Protein AF-A0A7S1QCA9-F1 (afdb_monomer_lite)

Secondary structure (DSSP, 8-state):
-HHHHTTSS-SS-------HHHIIIIIHHHHHHHHHHHHHHTT--SS-HHHHHHHHHS---TTT-HHHHHHHHTS-HHHHHHHHHHHHIIIIIHHHHHTT--

Foldseek 3Di:
DVCVVVVVDDPDQPQLPPPVCCLLPPVLLVVLLVLLVVLVVVVQDQDDSVLLSVCLSDNDDCVRCVPSVVSLVPDDPVNNVSSVVSNCCSPPVVSVVSSRDD

Radius of gyration: 18.18 Å; chains: 1; bounding box: 53×28×39 Å

pLDDT: mean 87.88, std 13.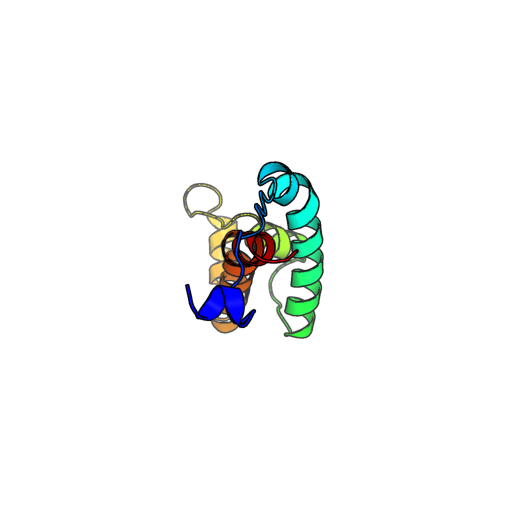14, range [51.53, 97.88]

Structure (mmCIF, N/CA/C/O backbone):
data_AF-A0A7S1QCA9-F1
#
_entry.id   AF-A0A7S1QCA9-F1
#
loop_
_atom_site.group_PDB
_atom_site.id
_atom_site.type_symbol
_atom_site.label_atom_id
_atom_site.label_alt_id
_atom_site.label_comp_id
_atom_site.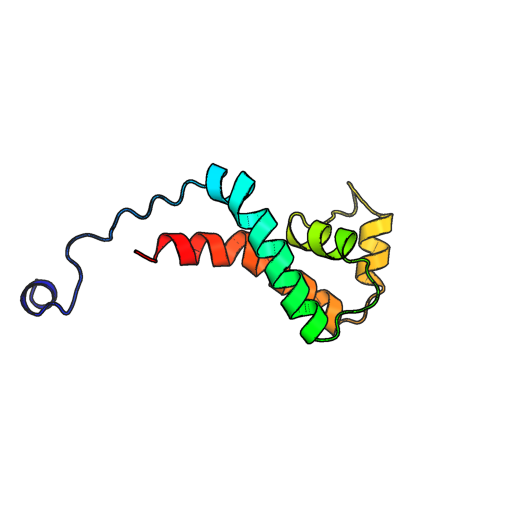label_asym_id
_atom_site.label_entity_id
_atom_site.label_seq_id
_atom_site.pdbx_PDB_ins_code
_atom_site.Cartn_x
_atom_site.Cartn_y
_atom_site.Cartn_z
_atom_site.occupancy
_atom_site.B_iso_or_equiv
_atom_site.auth_seq_id
_atom_site.auth_comp_id
_atom_site.auth_asym_id
_atom_site.auth_atom_id
_atom_site.pdbx_PDB_model_num
ATOM 1 N N . ALA A 1 1 ? -36.385 8.616 21.302 1.00 57.09 1 ALA A N 1
ATOM 2 C CA . ALA A 1 1 ? -35.885 8.003 20.057 1.00 57.09 1 ALA A CA 1
ATOM 3 C C . ALA A 1 1 ? -36.607 6.678 19.806 1.00 57.09 1 ALA A C 1
ATOM 5 O O . ALA A 1 1 ? -36.440 5.754 20.592 1.00 57.09 1 ALA A O 1
ATOM 6 N N . LEU A 1 2 ? -37.453 6.598 18.772 1.00 79.00 2 LEU A N 1
ATOM 7 C CA . LEU A 1 2 ? -38.185 5.374 18.402 1.00 79.00 2 LEU A CA 1
ATOM 8 C C . LEU A 1 2 ? -37.218 4.235 18.021 1.00 79.00 2 LEU A C 1
ATOM 10 O O . LEU A 1 2 ? -37.394 3.113 18.476 1.00 79.00 2 LEU A O 1
ATOM 14 N N . GLY A 1 3 ? -36.150 4.559 17.283 1.00 74.19 3 GLY A N 1
ATOM 15 C CA . GLY A 1 3 ? -35.162 3.582 16.816 1.00 74.19 3 GLY A CA 1
ATOM 16 C C . GLY A 1 3 ? -34.336 2.914 17.921 1.00 74.19 3 GLY A C 1
ATOM 17 O O . GLY A 1 3 ? -34.082 1.723 17.819 1.00 74.19 3 GLY A O 1
ATOM 18 N N . LEU A 1 4 ? -34.001 3.618 19.014 1.00 75.31 4 LEU A N 1
ATOM 19 C CA . LEU A 1 4 ? -33.328 3.004 20.175 1.00 75.31 4 LEU A CA 1
ATOM 20 C C . LEU A 1 4 ? -34.241 1.988 20.878 1.00 75.31 4 LEU A C 1
ATOM 22 O O . LEU A 1 4 ? -33.828 0.880 21.186 1.00 75.31 4 LEU A O 1
ATOM 26 N N . LYS A 1 5 ? -35.524 2.331 21.060 1.00 78.62 5 LYS A N 1
ATOM 27 C CA . LYS A 1 5 ? -36.519 1.439 21.687 1.00 78.62 5 LYS A CA 1
ATOM 28 C C . LYS A 1 5 ? -36.856 0.211 20.837 1.00 78.62 5 LYS A C 1
ATOM 30 O O . LYS A 1 5 ? -37.381 -0.763 21.363 1.00 78.62 5 LYS A O 1
ATOM 35 N N . GLN A 1 6 ? -36.600 0.284 19.535 1.00 83.50 6 GLN A N 1
ATOM 36 C CA . GLN A 1 6 ? -36.819 -0.799 18.577 1.00 83.50 6 GLN A CA 1
ATOM 37 C C . GLN A 1 6 ? -35.536 -1.586 18.268 1.00 83.50 6 GLN A C 1
ATOM 39 O O . GLN A 1 6 ? -35.574 -2.453 17.403 1.00 83.50 6 GLN A O 1
ATOM 44 N N . ASN A 1 7 ? -34.408 -1.281 18.929 1.00 56.75 7 ASN A N 1
ATOM 45 C CA . ASN A 1 7 ? -33.074 -1.809 18.599 1.00 56.75 7 ASN A CA 1
ATOM 46 C C . ASN A 1 7 ? -32.675 -1.610 17.122 1.00 56.75 7 ASN A C 1
ATOM 48 O O . ASN A 1 7 ? -31.824 -2.318 16.595 1.00 56.75 7 ASN A O 1
ATOM 52 N N . ALA A 1 8 ? -33.290 -0.639 16.445 1.00 66.25 8 ALA A N 1
ATOM 53 C CA . ALA A 1 8 ? -32.975 -0.273 15.069 1.00 66.25 8 ALA A CA 1
ATOM 54 C C . ALA A 1 8 ? -31.781 0.699 14.986 1.00 66.25 8 ALA A C 1
ATOM 56 O O . ALA A 1 8 ? -31.304 0.996 13.896 1.00 66.25 8 ALA A O 1
ATOM 57 N N . LEU A 1 9 ? -31.323 1.227 16.128 1.00 54.34 9 LEU A N 1
ATOM 58 C CA . LEU A 1 9 ? -30.181 2.131 16.263 1.00 54.34 9 LEU A CA 1
ATOM 59 C C . LEU A 1 9 ? -29.376 1.741 17.510 1.00 54.34 9 LEU A C 1
ATOM 61 O O . LEU A 1 9 ? -29.969 1.448 18.548 1.00 54.34 9 LEU A O 1
ATOM 65 N N . GLN A 1 10 ? -28.046 1.767 17.418 1.00 57.28 10 GLN A N 1
ATOM 66 C CA . GLN A 1 10 ? -27.162 1.606 18.577 1.00 57.28 10 GLN A CA 1
ATOM 67 C C . GLN A 1 10 ? -27.135 2.890 19.425 1.00 57.28 10 GLN A C 1
ATOM 69 O O . GLN A 1 10 ? -27.156 3.998 18.888 1.00 57.28 10 GLN A O 1
ATOM 74 N N . GLU A 1 11 ? -27.099 2.737 20.753 1.00 67.06 11 GLU A N 1
ATOM 75 C CA . GLU A 1 11 ? -27.182 3.843 21.724 1.00 67.06 11 GLU A CA 1
ATOM 76 C C . GLU A 1 11 ? -25.832 4.522 22.003 1.00 67.06 11 GLU A C 1
ATOM 78 O O . GLU A 1 11 ? -25.777 5.740 22.158 1.00 67.06 11 GLU A O 1
ATOM 83 N N . MET A 1 12 ? -24.734 3.764 21.992 1.00 59.12 12 MET A N 1
ATOM 84 C CA . MET A 1 12 ? -23.375 4.302 21.990 1.00 59.12 12 MET A CA 1
ATOM 85 C C . MET A 1 12 ? -22.609 3.689 20.820 1.00 59.12 12 MET A C 1
ATOM 87 O O . MET A 1 12 ? -22.542 2.462 20.746 1.00 59.12 12 MET A O 1
ATOM 91 N N . PRO A 1 13 ? -22.007 4.492 19.922 1.00 60.72 13 PRO A N 1
ATOM 92 C CA . PRO A 1 13 ? -20.993 3.961 19.031 1.00 60.72 13 PRO A CA 1
ATOM 93 C C . PRO A 1 13 ? -19.859 3.475 19.929 1.00 60.72 13 PRO A C 1
ATOM 95 O O . PRO A 1 13 ? -19.319 4.255 20.720 1.00 60.72 13 PRO A O 1
ATOM 98 N N . HIS A 1 14 ? -19.554 2.184 19.874 1.00 58.50 14 HIS A N 1
ATOM 99 C CA . HIS A 1 14 ? -18.413 1.633 20.584 1.00 58.50 14 HIS A CA 1
ATOM 100 C C . HIS A 1 14 ? -17.193 2.491 20.239 1.00 58.50 14 HIS A C 1
ATOM 102 O O . HIS A 1 14 ? -16.964 2.839 19.078 1.00 58.50 14 HIS A O 1
ATOM 108 N N . LEU A 1 15 ? -16.476 2.953 21.264 1.00 51.53 15 LEU A N 1
ATOM 109 C CA . LEU A 1 15 ? -15.292 3.780 21.081 1.00 51.53 15 LEU A CA 1
ATOM 110 C C . LEU A 1 15 ? -14.164 2.869 20.588 1.00 51.53 15 LEU A C 1
ATOM 112 O O . LEU A 1 15 ? -13.289 2.469 21.349 1.00 51.53 15 LEU A O 1
ATOM 116 N N . THR A 1 16 ? -14.196 2.516 19.313 1.00 57.06 16 THR A N 1
ATOM 117 C CA . THR A 1 16 ? -13.143 1.802 18.592 1.00 57.06 16 THR A CA 1
ATOM 118 C C . THR A 1 16 ? -11.987 2.767 18.357 1.00 57.06 16 THR A C 1
ATOM 120 O O . THR A 1 16 ? -11.721 3.256 17.258 1.00 57.06 16 THR A O 1
ATOM 123 N N . LEU A 1 17 ? -11.294 3.086 19.447 1.00 54.75 17 LEU A N 1
ATOM 124 C CA . LEU A 1 17 ? -10.022 3.787 19.427 1.00 54.75 17 LEU A CA 1
ATOM 125 C C . LEU A 1 17 ? -8.978 2.784 18.923 1.00 54.75 17 LEU A C 1
ATOM 127 O O . LEU A 1 17 ? -8.249 2.169 19.698 1.00 54.75 17 LEU A O 1
ATOM 131 N N . LEU A 1 18 ? -8.955 2.563 17.603 1.00 65.38 18 LEU A N 1
ATOM 132 C CA . LEU A 1 18 ? -7.868 1.840 16.956 1.00 65.38 18 LEU A CA 1
ATOM 133 C C . LEU A 1 18 ? -6.589 2.601 17.300 1.00 65.38 18 LEU A C 1
ATOM 135 O O . LEU A 1 18 ? -6.406 3.741 16.870 1.00 65.38 18 LEU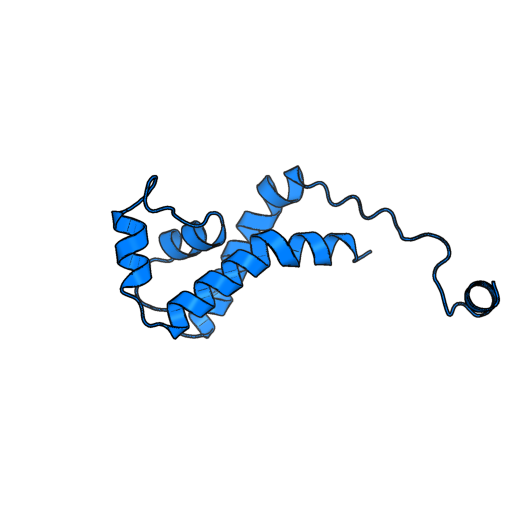 A O 1
ATOM 139 N N . ASN A 1 19 ? -5.731 1.993 18.114 1.00 82.06 19 ASN A N 1
ATOM 140 C CA . ASN A 1 19 ? -4.428 2.559 18.410 1.00 82.06 19 ASN A CA 1
ATOM 141 C C . ASN A 1 19 ? -3.650 2.646 17.088 1.00 82.06 19 ASN A C 1
ATOM 143 O O . ASN A 1 19 ? -3.218 1.629 16.541 1.00 82.06 19 ASN A O 1
ATOM 147 N N . HIS A 1 20 ? -3.527 3.866 16.564 1.00 83.12 20 HIS A N 1
ATOM 148 C CA . HIS A 1 20 ? -2.907 4.127 15.272 1.00 83.12 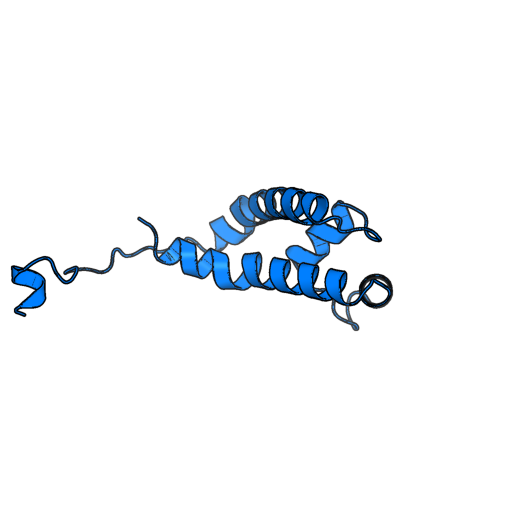20 HIS A CA 1
ATOM 149 C C . HIS A 1 20 ? -1.448 3.658 15.247 1.00 83.12 20 HIS A C 1
ATOM 151 O O . HIS A 1 20 ? -1.012 3.058 14.268 1.00 83.12 20 HIS A O 1
ATOM 157 N N . ASP A 1 21 ? -0.717 3.841 16.348 1.00 87.19 21 ASP A N 1
ATOM 158 C CA . ASP A 1 21 ? 0.670 3.387 16.456 1.00 87.19 21 ASP A CA 1
ATOM 159 C C . ASP A 1 21 ? 0.756 1.863 16.405 1.00 87.19 21 ASP A C 1
ATOM 161 O O . ASP A 1 21 ? 1.615 1.313 15.718 1.00 87.19 21 ASP A O 1
ATOM 165 N N . PHE A 1 22 ? -0.174 1.162 17.061 1.00 87.69 22 PHE A N 1
ATOM 166 C CA . PHE A 1 22 ? -0.240 -0.295 16.978 1.00 87.69 22 PHE A CA 1
ATOM 167 C C . PHE A 1 22 ? -0.549 -0.771 15.551 1.00 87.69 22 PHE A C 1
ATOM 169 O O . PHE A 1 22 ? 0.067 -1.730 15.074 1.00 87.69 22 PHE A O 1
ATOM 176 N N . TYR A 1 23 ? -1.469 -0.095 14.851 1.00 90.38 23 TYR A N 1
ATOM 177 C CA . TYR A 1 23 ? -1.764 -0.399 13.452 1.00 90.38 23 TYR A CA 1
ATOM 178 C C . TYR A 1 23 ? -0.511 -0.252 12.586 1.00 90.38 23 TYR A C 1
ATOM 180 O O . TYR A 1 23 ? -0.124 -1.201 11.907 1.00 90.38 23 TYR A O 1
ATOM 188 N N . GLU A 1 24 ? 0.153 0.901 12.650 1.00 92.06 24 GLU A N 1
ATOM 189 C CA . GLU A 1 24 ? 1.326 1.202 11.829 1.00 92.06 24 GLU A CA 1
ATOM 190 C C . GLU A 1 24 ? 2.518 0.284 12.141 1.00 92.06 24 GLU A C 1
ATOM 192 O O . GLU A 1 24 ? 3.166 -0.216 11.221 1.00 92.06 24 GLU A O 1
ATOM 197 N N . GLN A 1 25 ? 2.800 0.019 13.421 1.00 92.81 25 GLN A N 1
ATOM 198 C CA . GLN A 1 25 ? 4.008 -0.703 13.838 1.00 92.81 25 GLN A CA 1
ATOM 199 C C . GLN A 1 25 ? 3.867 -2.227 13.784 1.00 92.81 25 GLN A C 1
ATOM 201 O O . GLN A 1 25 ? 4.849 -2.923 13.519 1.00 92.81 25 GLN A O 1
ATOM 206 N N . HIS A 1 26 ? 2.668 -2.765 14.027 1.00 90.44 26 HIS A N 1
ATOM 207 C CA . HIS A 1 26 ? 2.474 -4.210 14.175 1.00 90.44 26 HIS A CA 1
ATOM 208 C C . HIS A 1 26 ? 1.545 -4.803 13.123 1.00 90.44 26 HIS A C 1
ATOM 210 O O . HIS A 1 26 ? 1.864 -5.844 12.545 1.00 90.44 26 HIS A O 1
ATOM 216 N N . LEU A 1 27 ? 0.407 -4.161 12.852 1.00 92.44 27 LEU A N 1
ATOM 217 C CA . LEU A 1 27 ? -0.623 -4.773 12.019 1.00 92.44 27 LEU A CA 1
ATOM 218 C C . LEU A 1 27 ? -0.379 -4.561 10.522 1.00 92.44 27 LEU A C 1
ATOM 220 O O . LEU A 1 27 ? -0.416 -5.516 9.746 1.00 92.44 27 LEU A O 1
ATOM 224 N N . LYS A 1 28 ? -0.072 -3.331 10.112 1.00 94.94 28 LYS A N 1
ATOM 225 C CA . LYS A 1 28 ? 0.157 -2.944 8.717 1.00 94.94 28 LYS A CA 1
ATOM 226 C C . LYS A 1 28 ? 1.244 -3.780 8.033 1.00 94.94 28 LYS A C 1
ATOM 228 O O . LYS A 1 28 ? 0.987 -4.238 6.921 1.00 94.94 28 LYS A O 1
ATOM 233 N N . PRO A 1 29 ? 2.397 -4.103 8.663 1.00 96.12 29 PRO A N 1
ATOM 234 C CA . PRO A 1 29 ? 3.388 -4.986 8.047 1.00 96.12 29 PRO A CA 1
ATOM 235 C C . PRO A 1 29 ? 2.878 -6.418 7.832 1.00 96.12 29 PRO A C 1
ATOM 237 O O . PRO A 1 29 ? 3.252 -7.066 6.855 1.00 96.12 29 PRO A O 1
ATOM 240 N N . VAL A 1 30 ? 2.033 -6.934 8.733 1.00 96.06 30 VAL A N 1
ATOM 241 C CA . VAL A 1 30 ? 1.417 -8.265 8.591 1.00 96.06 30 VAL A CA 1
ATOM 242 C C . VAL A 1 30 ? 0.405 -8.248 7.451 1.00 96.06 30 VAL A C 1
ATOM 244 O O . VAL A 1 30 ? 0.458 -9.108 6.573 1.00 96.06 30 VAL A O 1
ATOM 247 N N . LEU A 1 31 ? -0.474 -7.245 7.430 1.00 96.19 31 LEU A N 1
ATOM 248 C CA . LEU A 1 31 ? -1.473 -7.068 6.382 1.00 96.19 31 LEU A CA 1
ATOM 249 C C . LEU A 1 31 ? -0.825 -6.864 5.012 1.00 96.19 31 LEU A C 1
ATOM 251 O O . LEU A 1 31 ? -1.279 -7.463 4.049 1.00 96.19 31 LEU A O 1
ATOM 255 N N . ALA A 1 32 ? 0.279 -6.119 4.918 1.00 97.75 32 ALA A N 1
ATOM 256 C CA . ALA A 1 32 ? 1.013 -5.942 3.668 1.00 97.75 32 ALA A CA 1
ATOM 257 C C . ALA A 1 32 ? 1.508 -7.273 3.082 1.00 97.75 32 ALA A C 1
ATOM 259 O O . ALA A 1 32 ? 1.415 -7.481 1.874 1.00 97.75 32 ALA A O 1
ATOM 260 N N . ARG A 1 33 ? 1.970 -8.211 3.921 1.00 97.25 33 ARG A N 1
ATOM 261 C CA . ARG A 1 33 ? 2.358 -9.556 3.461 1.00 97.25 33 ARG A CA 1
ATOM 262 C C . ARG A 1 33 ? 1.159 -10.378 2.985 1.00 97.25 33 ARG A C 1
ATOM 264 O O . ARG A 1 33 ? 1.281 -11.108 2.010 1.00 97.25 33 ARG A O 1
ATOM 271 N N . TRP A 1 34 ? -0.002 -10.243 3.625 1.00 97.88 34 TRP A N 1
ATOM 272 C CA . TRP A 1 34 ? -1.232 -10.889 3.152 1.00 97.88 34 TRP A CA 1
ATOM 273 C C . TRP A 1 34 ? -1.735 -10.285 1.840 1.00 97.88 34 TRP A C 1
ATOM 275 O O . TRP A 1 34 ? -2.088 -11.021 0.921 1.00 97.88 34 TRP A O 1
ATOM 285 N N . THR A 1 35 ? -1.701 -8.959 1.715 1.00 97.62 35 THR A N 1
ATOM 286 C CA . THR A 1 35 ? -2.041 -8.267 0.471 1.00 97.62 35 THR A CA 1
ATOM 287 C C . THR A 1 35 ? -1.096 -8.680 -0.653 1.00 97.62 35 THR A C 1
ATOM 289 O O . THR A 1 35 ? -1.567 -8.946 -1.751 1.00 97.62 35 THR A O 1
ATOM 292 N N . LEU A 1 36 ? 0.207 -8.843 -0.389 1.00 97.81 36 LEU A N 1
ATOM 293 C CA . LEU A 1 36 ? 1.162 -9.370 -1.371 1.00 97.81 36 LEU A CA 1
ATOM 294 C C . LEU A 1 36 ? 0.711 -10.727 -1.935 1.00 97.81 36 LEU A C 1
ATOM 296 O O . LEU A 1 36 ? 0.721 -10.903 -3.151 1.00 97.81 36 LEU A O 1
ATOM 300 N N . LEU A 1 37 ? 0.278 -11.664 -1.083 1.00 97.19 37 LEU A N 1
ATOM 301 C CA . LEU A 1 37 ? -0.226 -12.966 -1.539 1.00 97.19 37 LEU A CA 1
ATOM 302 C C . LEU A 1 37 ? -1.424 -12.807 -2.483 1.00 97.19 37 LEU A C 1
ATOM 304 O O . LEU A 1 37 ? -1.490 -13.477 -3.514 1.00 97.19 37 LEU A O 1
ATOM 308 N N . PHE A 1 38 ? -2.340 -11.889 -2.165 1.00 96.81 38 PHE A N 1
ATOM 309 C CA . PHE A 1 38 ? -3.470 -11.571 -3.034 1.00 96.81 38 PHE A CA 1
ATOM 310 C C . PHE A 1 38 ? -3.015 -10.974 -4.375 1.00 96.81 38 PHE A C 1
ATOM 312 O O . PHE A 1 38 ? -3.447 -11.453 -5.420 1.00 96.81 38 PHE A O 1
ATOM 319 N N . LEU A 1 39 ? -2.101 -9.997 -4.373 1.00 96.88 39 LEU A N 1
ATOM 320 C CA . LEU A 1 39 ? -1.578 -9.388 -5.604 1.00 96.88 39 LEU A CA 1
ATOM 321 C C . LEU A 1 39 ? -0.873 -10.416 -6.501 1.00 96.88 39 LEU A C 1
ATOM 323 O O . LEU A 1 39 ? -1.057 -10.409 -7.717 1.00 96.88 39 LEU A O 1
ATOM 327 N N . LYS A 1 40 ? -0.120 -11.353 -5.914 1.00 96.56 40 LYS A N 1
ATOM 328 C CA . LYS A 1 40 ? 0.499 -12.466 -6.652 1.00 96.56 40 LYS A CA 1
ATOM 329 C C . LYS A 1 40 ? -0.538 -13.415 -7.243 1.00 96.56 40 LYS A C 1
ATOM 331 O O . LYS A 1 40 ? -0.375 -13.852 -8.379 1.00 96.56 40 LYS A O 1
ATOM 336 N N . ALA A 1 41 ? -1.615 -13.699 -6.511 1.00 96.50 41 ALA A N 1
ATOM 337 C CA . ALA A 1 41 ? -2.738 -14.475 -7.034 1.00 96.50 41 ALA A CA 1
ATOM 338 C C . ALA A 1 41 ? -3.465 -13.755 -8.186 1.00 96.50 41 ALA A C 1
ATOM 340 O O . ALA A 1 41 ? -4.038 -14.419 -9.041 1.00 96.50 41 ALA A O 1
ATOM 341 N N . GLN A 1 42 ? -3.399 -12.419 -8.241 1.00 95.38 42 GLN A N 1
ATOM 342 C CA . GLN A 1 42 ? -3.856 -11.602 -9.373 1.00 95.38 42 GLN A CA 1
ATOM 343 C C . GLN A 1 42 ? -2.775 -11.397 -10.452 1.00 95.38 42 GLN A C 1
ATOM 345 O O . GLN A 1 42 ? -2.905 -10.515 -11.296 1.00 95.38 42 GLN A O 1
ATOM 350 N N . HIS A 1 43 ? -1.715 -12.212 -10.441 1.00 95.12 43 HIS A N 1
ATOM 351 C CA . HIS A 1 43 ? -0.633 -12.208 -11.427 1.00 95.12 43 HIS A CA 1
ATOM 352 C C . HIS A 1 43 ? 0.190 -10.912 -11.502 1.00 95.12 43 HIS A C 1
ATOM 354 O O . HIS A 1 43 ? 0.759 -10.615 -12.548 1.00 95.12 43 HIS A O 1
ATOM 360 N N . LEU A 1 44 ? 0.328 -10.169 -10.396 1.00 94.31 44 LEU A N 1
ATOM 361 C CA . LEU A 1 44 ? 1.257 -9.038 -10.342 1.00 94.31 44 LEU A CA 1
ATOM 362 C C . LEU A 1 44 ? 2.706 -9.506 -10.592 1.00 94.31 44 LEU A C 1
ATOM 364 O O . LEU A 1 44 ? 3.277 -10.261 -9.796 1.00 94.31 44 LEU A O 1
ATOM 368 N N . VAL A 1 45 ? 3.318 -9.000 -11.664 1.00 93.81 45 VAL A N 1
ATOM 369 C CA . VAL A 1 45 ? 4.723 -9.247 -12.035 1.00 93.81 45 VAL A CA 1
ATOM 370 C C . VAL A 1 45 ? 5.518 -7.941 -12.190 1.00 93.81 45 VAL A C 1
ATOM 372 O O . VAL A 1 45 ? 4.968 -6.847 -12.120 1.00 93.81 45 VAL A O 1
ATOM 375 N N . GLY A 1 46 ? 6.841 -8.041 -12.371 1.00 93.00 46 GLY A N 1
ATOM 376 C CA . GLY A 1 46 ? 7.717 -6.894 -12.669 1.00 93.00 46 GLY A CA 1
ATOM 377 C C . GLY A 1 46 ? 8.342 -6.186 -11.458 1.00 93.00 46 GLY A C 1
ATOM 378 O O . GLY A 1 46 ? 9.248 -5.377 -11.641 1.00 93.00 46 GLY A O 1
ATOM 379 N N . LEU A 1 47 ? 7.940 -6.532 -10.231 1.00 94.62 47 LEU A N 1
ATOM 380 C CA . LEU A 1 47 ? 8.593 -6.103 -8.986 1.00 94.62 47 LEU A CA 1
ATOM 381 C C . LEU A 1 47 ? 8.939 -7.301 -8.099 1.00 94.62 47 LEU A C 1
ATOM 383 O O . LEU A 1 47 ? 8.265 -8.335 -8.143 1.00 94.62 47 LEU A O 1
ATOM 387 N N . SER A 1 48 ? 9.974 -7.140 -7.267 1.00 96.12 48 SER A N 1
ATOM 388 C CA . SER A 1 48 ? 10.248 -8.091 -6.189 1.00 96.12 48 SER A CA 1
ATOM 389 C C . SER A 1 48 ? 9.184 -7.986 -5.095 1.00 96.12 48 SER A C 1
ATOM 391 O O . SER A 1 48 ? 8.431 -7.008 -5.012 1.00 96.12 48 SER A O 1
ATOM 393 N N . ASP A 1 49 ? 9.114 -9.003 -4.248 1.00 96.69 49 ASP A N 1
ATOM 394 C CA . ASP A 1 49 ? 8.160 -9.059 -3.142 1.00 96.69 49 ASP A CA 1
ATOM 395 C C . ASP A 1 49 ? 8.446 -7.950 -2.121 1.00 96.69 49 ASP A C 1
ATOM 397 O O . ASP A 1 49 ? 7.524 -7.293 -1.635 1.00 96.69 49 ASP A O 1
ATOM 401 N N . GLU A 1 50 ? 9.726 -7.671 -1.868 1.00 95.94 50 GLU A N 1
ATOM 402 C CA . GLU A 1 50 ? 10.181 -6.587 -0.998 1.00 95.94 50 GLU A CA 1
ATOM 403 C C . GLU A 1 50 ? 9.795 -5.218 -1.556 1.00 95.94 50 GLU A C 1
ATOM 405 O O . GLU A 1 50 ? 9.237 -4.400 -0.826 1.00 95.94 50 GLU A O 1
ATOM 410 N N . ASP A 1 51 ? 10.041 -4.974 -2.848 1.00 95.94 51 ASP A N 1
ATOM 411 C CA . ASP A 1 51 ? 9.684 -3.716 -3.510 1.00 95.94 51 ASP A CA 1
ATOM 412 C C . ASP A 1 51 ? 8.154 -3.528 -3.552 1.00 95.94 51 ASP A C 1
ATOM 414 O O . ASP A 1 51 ? 7.650 -2.426 -3.330 1.00 95.94 51 ASP A O 1
ATOM 418 N N . THR A 1 52 ? 7.393 -4.610 -3.746 1.00 96.94 52 THR A N 1
ATOM 419 C CA . THR A 1 52 ? 5.922 -4.586 -3.709 1.00 96.94 52 THR A CA 1
ATOM 420 C C . THR A 1 52 ? 5.410 -4.201 -2.319 1.00 96.94 52 THR A C 1
ATOM 422 O O . THR A 1 52 ? 4.592 -3.290 -2.182 1.00 96.94 52 THR A O 1
ATOM 425 N N . VAL A 1 53 ? 5.916 -4.849 -1.264 1.00 97.25 53 VAL A N 1
ATOM 426 C CA . VAL A 1 53 ? 5.556 -4.526 0.127 1.00 97.25 53 VAL A CA 1
ATOM 427 C C . VAL A 1 53 ? 5.976 -3.106 0.490 1.00 97.25 53 VAL A C 1
ATOM 429 O O . VAL A 1 53 ? 5.191 -2.376 1.098 1.00 97.25 53 VAL A O 1
ATOM 432 N N . ARG A 1 54 ? 7.174 -2.686 0.074 1.00 95.88 54 ARG A N 1
ATOM 433 C CA . ARG A 1 54 ? 7.670 -1.322 0.267 1.00 95.88 54 ARG A CA 1
ATOM 434 C C . ARG A 1 54 ? 6.701 -0.302 -0.322 1.00 95.88 54 ARG A C 1
ATOM 436 O O . ARG A 1 54 ? 6.310 0.616 0.395 1.00 95.88 54 ARG A O 1
ATOM 443 N N . TYR A 1 55 ? 6.272 -0.498 -1.571 1.00 96.56 55 TYR A N 1
ATOM 444 C CA . TYR A 1 55 ? 5.314 0.385 -2.237 1.00 96.56 55 TYR A CA 1
ATOM 445 C C . TYR A 1 55 ? 3.991 0.489 -1.468 1.00 96.56 55 TYR A C 1
ATOM 447 O O . TYR A 1 55 ? 3.482 1.587 -1.250 1.00 96.56 55 TYR A O 1
ATOM 455 N N . MET A 1 56 ? 3.442 -0.651 -1.032 1.00 96.31 56 MET A N 1
ATOM 456 C CA . MET A 1 56 ? 2.168 -0.706 -0.307 1.00 96.31 56 MET A CA 1
ATOM 457 C C . MET A 1 56 ? 2.226 -0.023 1.067 1.00 96.31 56 MET A C 1
ATOM 459 O O . MET A 1 56 ? 1.234 0.558 1.503 1.00 96.31 56 MET A O 1
ATOM 463 N N . ILE A 1 57 ? 3.366 -0.087 1.760 1.00 95.25 57 ILE A N 1
ATOM 464 C CA . ILE A 1 57 ? 3.545 0.559 3.069 1.00 95.25 57 ILE A CA 1
ATOM 465 C C . ILE A 1 57 ? 3.769 2.063 2.908 1.00 95.25 57 ILE A C 1
ATOM 467 O O . ILE A 1 57 ? 3.182 2.849 3.647 1.00 95.25 57 ILE A O 1
ATOM 471 N N . LYS A 1 58 ? 4.616 2.470 1.957 1.00 92.38 58 LYS A N 1
ATOM 472 C CA . LYS A 1 58 ? 4.952 3.873 1.718 1.00 92.38 58 LYS A CA 1
ATOM 473 C C . LYS A 1 58 ? 5.144 4.118 0.225 1.00 92.38 58 LYS A C 1
ATOM 475 O O . LYS A 1 58 ? 6.088 3.615 -0.382 1.00 92.38 58 LYS A O 1
ATOM 480 N N . ARG A 1 59 ? 4.282 4.960 -0.347 1.00 89.75 59 ARG A N 1
ATOM 481 C CA . ARG A 1 59 ? 4.370 5.339 -1.758 1.00 89.75 59 ARG A CA 1
ATOM 482 C C . ARG A 1 59 ? 5.682 6.106 -2.021 1.00 89.75 59 ARG A C 1
ATOM 484 O O . ARG A 1 59 ? 5.971 7.059 -1.289 1.00 89.75 59 ARG A O 1
ATOM 491 N N . PRO A 1 60 ? 6.465 5.728 -3.048 1.00 91.81 60 PRO A N 1
ATOM 492 C CA . PRO A 1 60 ? 7.661 6.465 -3.430 1.00 91.81 60 PRO A CA 1
ATOM 493 C C . PRO A 1 60 ? 7.299 7.826 -4.022 1.00 91.81 60 PRO A C 1
ATOM 495 O O . PRO A 1 60 ? 6.293 7.970 -4.719 1.00 91.81 60 PRO A O 1
ATOM 498 N N . THR A 1 61 ? 8.147 8.818 -3.768 1.00 91.88 61 THR A N 1
ATOM 499 C CA . THR A 1 61 ? 8.060 10.141 -4.391 1.00 91.88 61 THR A CA 1
ATOM 500 C C . THR A 1 61 ? 9.230 10.329 -5.351 1.00 91.88 61 THR A C 1
ATOM 502 O O . THR A 1 61 ? 10.289 9.728 -5.173 1.00 91.88 61 THR A O 1
ATOM 505 N N . GLU A 1 62 ? 9.064 11.189 -6.356 1.00 92.06 62 GLU A N 1
ATOM 506 C CA . GLU A 1 62 ? 10.139 11.514 -7.305 1.00 92.06 62 GLU A CA 1
ATOM 507 C C . GLU A 1 62 ? 11.367 12.121 -6.606 1.00 92.06 62 GLU A C 1
ATOM 509 O O . GLU A 1 62 ? 12.498 11.916 -7.035 1.00 92.06 62 GLU A O 1
ATOM 514 N N . LYS A 1 63 ? 11.150 12.823 -5.487 1.00 92.81 63 LYS A N 1
ATOM 515 C CA . LYS A 1 63 ? 12.216 13.433 -4.690 1.00 92.81 63 LYS A CA 1
ATOM 516 C C . LYS A 1 63 ? 13.013 12.403 -3.888 1.00 92.81 63 LYS A C 1
ATOM 518 O O . LYS A 1 63 ? 14.231 12.524 -3.801 1.00 92.81 63 LYS A O 1
ATOM 523 N N . ASP A 1 64 ? 12.329 11.439 -3.275 1.00 92.44 64 ASP A N 1
ATOM 524 C CA . ASP A 1 64 ? 12.960 10.504 -2.342 1.00 92.44 64 ASP A CA 1
ATOM 525 C C . ASP A 1 64 ? 13.538 9.281 -3.067 1.00 92.44 64 ASP A C 1
ATOM 527 O O . ASP A 1 64 ? 14.601 8.786 -2.696 1.00 92.44 64 ASP A O 1
ATOM 531 N N . GLU A 1 65 ? 12.841 8.779 -4.094 1.00 94.38 65 GLU A N 1
ATOM 532 C CA . GLU A 1 65 ? 13.162 7.505 -4.746 1.00 94.38 65 GLU 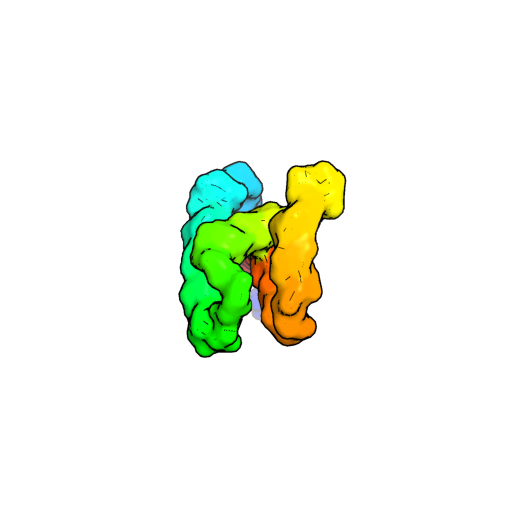A CA 1
ATOM 533 C C . GLU A 1 65 ? 12.880 7.507 -6.267 1.00 94.38 65 GLU A C 1
ATOM 535 O O . GLU A 1 65 ? 12.060 6.716 -6.751 1.00 94.38 65 GLU A O 1
ATOM 540 N N . PRO A 1 66 ? 13.567 8.354 -7.060 1.00 94.62 66 PRO A N 1
ATOM 541 C CA . PRO A 1 66 ? 13.270 8.533 -8.486 1.00 94.62 66 PRO A CA 1
ATOM 542 C C . PRO A 1 66 ? 13.414 7.243 -9.307 1.00 94.62 66 PRO A C 1
ATOM 544 O O . PRO A 1 66 ? 12.546 6.919 -10.117 1.00 94.62 66 PRO A O 1
ATOM 547 N N . GLU A 1 67 ? 14.466 6.455 -9.071 1.00 94.94 67 GLU A N 1
ATOM 548 C CA . GLU A 1 67 ? 14.700 5.205 -9.810 1.00 94.94 67 GLU A CA 1
ATOM 549 C C . GLU A 1 67 ? 13.682 4.115 -9.461 1.00 94.94 67 GLU A C 1
ATOM 551 O O . GLU A 1 67 ? 13.275 3.330 -10.319 1.00 94.94 67 GLU A O 1
ATOM 556 N N . PHE A 1 68 ? 13.229 4.058 -8.206 1.00 94.62 68 PHE A N 1
ATOM 557 C CA . PHE A 1 68 ? 12.182 3.115 -7.830 1.00 94.62 68 PHE A CA 1
ATOM 558 C C . PHE A 1 68 ? 10.846 3.512 -8.451 1.00 94.62 68 PHE A C 1
ATOM 560 O O . PHE A 1 6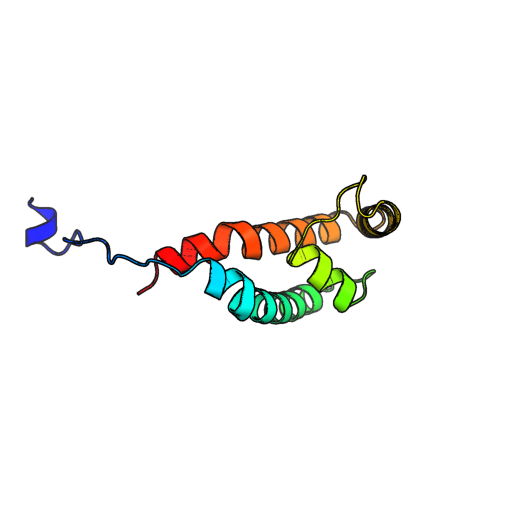8 ? 10.187 2.668 -9.055 1.00 94.62 68 PHE A O 1
ATOM 567 N N . LEU A 1 69 ? 10.493 4.799 -8.392 1.00 95.12 69 LEU A N 1
ATOM 568 C CA . LEU A 1 69 ? 9.288 5.310 -9.033 1.00 95.12 69 LEU A CA 1
ATOM 569 C C . LEU A 1 69 ? 9.298 5.026 -10.541 1.00 95.12 69 LEU A C 1
ATOM 571 O O . LEU A 1 69 ? 8.303 4.547 -11.074 1.00 95.12 69 LEU A O 1
ATOM 575 N N . LYS A 1 70 ? 10.434 5.222 -11.217 1.00 94.81 70 LYS A N 1
ATOM 576 C CA . LYS A 1 70 ? 10.590 4.902 -12.641 1.00 94.81 70 LYS A CA 1
ATOM 577 C C . LYS A 1 70 ? 10.349 3.420 -12.945 1.00 94.81 70 LYS A C 1
ATOM 579 O O . LYS A 1 70 ? 9.690 3.116 -13.933 1.00 94.81 70 LYS A O 1
ATOM 584 N N . ARG A 1 71 ? 10.838 2.501 -12.100 1.00 94.75 71 ARG A N 1
ATOM 585 C CA . ARG A 1 71 ? 10.570 1.055 -12.242 1.00 94.75 71 ARG A CA 1
ATOM 586 C C . ARG A 1 71 ? 9.086 0.733 -12.076 1.00 94.75 71 ARG A C 1
ATOM 588 O O . ARG A 1 71 ? 8.553 -0.035 -12.866 1.00 94.75 71 ARG A O 1
ATOM 595 N N . VAL A 1 72 ? 8.417 1.342 -11.096 1.00 94.81 72 VAL A N 1
ATOM 596 C CA . VAL A 1 72 ? 6.971 1.158 -10.888 1.00 94.81 72 VAL A CA 1
ATOM 597 C C . VAL A 1 72 ? 6.173 1.695 -12.076 1.00 94.81 72 VAL A C 1
ATOM 599 O O . VAL A 1 72 ? 5.264 1.027 -12.552 1.00 94.81 72 VAL A O 1
ATOM 602 N N . LEU A 1 73 ? 6.523 2.877 -12.585 1.00 93.25 73 LEU A N 1
ATOM 603 C CA . LEU A 1 73 ? 5.847 3.493 -13.731 1.00 93.25 73 LEU A CA 1
ATOM 604 C C . LEU A 1 73 ? 6.111 2.768 -15.059 1.00 93.25 73 LEU A C 1
ATOM 606 O O . LEU A 1 73 ? 5.396 3.007 -16.026 1.00 93.25 73 LEU A O 1
ATOM 610 N N . ALA A 1 74 ? 7.122 1.899 -15.115 1.00 95.69 74 ALA A N 1
ATOM 611 C CA . ALA A 1 74 ? 7.394 1.047 -16.269 1.00 95.69 74 ALA A CA 1
ATOM 612 C C . ALA A 1 74 ? 6.546 -0.239 -16.290 1.00 95.69 74 ALA A C 1
ATOM 614 O O . ALA A 1 74 ? 6.612 -0.985 -17.266 1.00 95.69 74 ALA A O 1
ATOM 615 N N . LEU A 1 75 ? 5.782 -0.522 -15.228 1.00 95.88 75 LEU A N 1
ATOM 616 C CA . LEU A 1 75 ? 4.848 -1.646 -15.193 1.00 95.88 75 LEU A CA 1
ATOM 617 C C . LEU A 1 75 ? 3.629 -1.383 -16.083 1.00 95.88 75 LEU A C 1
ATOM 619 O O . LEU A 1 75 ? 3.316 -0.244 -16.431 1.00 95.88 75 LEU A O 1
ATOM 623 N N . GLU A 1 76 ? 2.895 -2.450 -16.391 1.00 96.31 76 GLU A N 1
ATOM 624 C CA . GLU A 1 76 ? 1.594 -2.335 -17.043 1.00 96.31 76 GLU A CA 1
ATOM 625 C C . GLU A 1 76 ? 0.618 -1.501 -16.202 1.00 96.31 76 GLU A C 1
ATOM 627 O O . GLU A 1 76 ? 0.619 -1.547 -14.969 1.00 96.31 76 GLU A O 1
ATOM 632 N N . GLU A 1 77 ? -0.255 -0.753 -16.876 1.00 95.69 77 GLU A N 1
ATOM 633 C CA . GLU A 1 77 ? -1.173 0.188 -16.230 1.00 95.69 77 GLU A CA 1
ATOM 634 C C . GLU A 1 77 ? -2.039 -0.486 -15.153 1.00 95.69 77 GLU A C 1
ATOM 636 O O . GLU A 1 77 ? -2.213 0.053 -14.057 1.00 95.69 77 GLU A O 1
ATOM 641 N N . ASP A 1 78 ? -2.533 -1.693 -15.430 1.00 95.81 78 ASP A N 1
ATOM 642 C CA . ASP A 1 78 ? -3.363 -2.447 -14.490 1.00 95.81 78 ASP A CA 1
ATOM 643 C C . ASP A 1 78 ? -2.583 -2.871 -13.240 1.00 95.81 78 ASP A C 1
ATOM 645 O O . ASP A 1 78 ? -3.127 -2.852 -12.136 1.00 95.81 78 ASP A O 1
ATOM 649 N N . HIS A 1 79 ? -1.286 -3.162 -13.372 1.00 96.38 79 HIS A N 1
ATOM 650 C CA . HIS A 1 79 ? -0.417 -3.475 -12.235 1.00 96.38 79 HIS A CA 1
ATOM 651 C C . HIS A 1 79 ? -0.181 -2.241 -11.362 1.00 96.38 79 HIS A C 1
ATOM 653 O O . HIS A 1 79 ? -0.259 -2.320 -10.134 1.00 96.38 79 HIS A O 1
ATOM 659 N N . VAL A 1 80 ? 0.035 -1.076 -11.982 1.00 96.19 80 VAL A N 1
ATOM 660 C CA . VAL A 1 80 ? 0.171 0.197 -11.261 1.00 96.19 80 VAL A CA 1
ATOM 661 C C . VAL A 1 80 ? -1.121 0.540 -10.517 1.00 96.19 80 VAL A C 1
ATOM 663 O O . VAL A 1 80 ? -1.080 0.911 -9.343 1.00 96.19 80 VAL A O 1
ATOM 666 N N . LYS A 1 81 ? -2.287 0.371 -11.154 1.00 96.25 81 LYS A N 1
ATOM 667 C CA . LYS A 1 81 ? -3.596 0.561 -10.503 1.00 96.25 81 LYS A CA 1
ATOM 668 C C . LYS A 1 81 ? -3.787 -0.386 -9.323 1.00 96.25 81 LYS A C 1
ATOM 670 O O . LYS A 1 81 ? -4.258 0.046 -8.273 1.00 96.25 81 LYS A O 1
ATOM 675 N N . MET A 1 82 ? -3.388 -1.646 -9.471 1.00 96.62 82 MET A N 1
ATOM 676 C CA . MET A 1 82 ? -3.481 -2.643 -8.409 1.00 96.62 82 MET A CA 1
ATOM 677 C C . MET A 1 82 ? -2.604 -2.272 -7.202 1.00 96.62 82 MET A C 1
ATOM 679 O O . MET A 1 82 ? -3.078 -2.301 -6.066 1.00 96.62 82 MET A O 1
ATOM 683 N N . LEU A 1 83 ? -1.361 -1.840 -7.442 1.00 96.94 83 LEU A N 1
ATOM 684 C CA . LEU A 1 83 ? -0.448 -1.339 -6.407 1.00 96.94 83 LEU A CA 1
ATOM 685 C C . LEU A 1 83 ? -0.998 -0.092 -5.709 1.00 96.94 83 LEU A C 1
ATOM 687 O O . LEU A 1 83 ? -0.947 0.010 -4.483 1.00 96.94 83 LEU A O 1
ATOM 691 N N . ASN A 1 84 ? -1.558 0.844 -6.479 1.00 96.25 84 ASN A N 1
ATOM 692 C CA . ASN A 1 84 ? -2.202 2.038 -5.943 1.00 96.25 84 ASN A CA 1
ATOM 693 C C . ASN A 1 84 ? -3.374 1.678 -5.030 1.00 96.25 84 ASN A C 1
ATOM 695 O O . ASN A 1 84 ? -3.461 2.200 -3.923 1.00 96.25 84 ASN A O 1
ATOM 699 N N . LEU A 1 85 ? -4.243 0.764 -5.463 1.00 97.06 85 LEU A N 1
ATOM 700 C CA . LEU A 1 85 ? -5.378 0.315 -4.663 1.00 97.06 85 LEU A CA 1
ATOM 701 C C . LEU A 1 85 ? -4.922 -0.389 -3.381 1.00 97.06 85 LEU A C 1
ATOM 703 O O . LEU A 1 85 ? -5.480 -0.136 -2.317 1.00 97.06 85 LEU A O 1
ATOM 707 N N . ALA A 1 86 ? -3.891 -1.231 -3.459 1.00 97.31 86 ALA A N 1
ATOM 708 C CA . ALA A 1 86 ? -3.319 -1.899 -2.294 1.00 97.31 86 ALA A CA 1
ATOM 709 C C . ALA A 1 86 ? -2.720 -0.903 -1.285 1.00 97.31 86 ALA A C 1
ATOM 711 O O . ALA A 1 86 ? -2.896 -1.067 -0.076 1.00 97.31 86 ALA A O 1
ATOM 712 N N . PHE A 1 87 ? -2.061 0.152 -1.771 1.00 97.62 87 PHE A N 1
ATOM 713 C CA . PHE A 1 87 ? -1.592 1.251 -0.930 1.00 97.62 87 PHE A CA 1
ATOM 714 C C . PHE A 1 87 ? -2.765 1.950 -0.223 1.00 97.62 87 PHE A C 1
ATOM 716 O O . PHE A 1 87 ? -2.765 2.030 1.005 1.00 97.62 87 PHE A O 1
ATOM 723 N N . GLU A 1 88 ? -3.792 2.397 -0.954 1.00 97.19 88 GLU A N 1
ATOM 724 C CA . GLU A 1 88 ? -4.957 3.073 -0.353 1.00 97.19 88 GLU A CA 1
ATOM 725 C C . GLU A 1 88 ? -5.709 2.154 0.626 1.00 97.19 88 GLU A C 1
ATOM 727 O O . GLU A 1 88 ? -6.157 2.590 1.688 1.00 97.19 88 GLU A O 1
ATOM 732 N N . TRP A 1 89 ? -5.788 0.855 0.320 1.00 96.62 89 TRP A N 1
ATOM 733 C CA . TRP A 1 89 ? -6.356 -0.154 1.210 1.00 96.62 89 TRP A CA 1
ATOM 734 C C . TRP A 1 89 ? -5.650 -0.187 2.562 1.00 96.62 89 TRP A C 1
ATOM 736 O O . TRP A 1 89 ? -6.307 -0.072 3.592 1.00 96.62 89 TRP A O 1
ATOM 746 N N . LEU A 1 90 ? -4.320 -0.286 2.581 1.00 96.06 90 LEU A N 1
ATOM 747 C CA . LEU A 1 90 ? -3.566 -0.404 3.830 1.00 96.06 90 LEU A CA 1
ATOM 748 C C . LEU A 1 90 ? -3.378 0.921 4.574 1.00 96.06 90 LEU A C 1
ATOM 750 O O . LEU A 1 90 ? -3.155 0.895 5.783 1.00 96.06 90 LEU A O 1
ATOM 754 N N . ASN A 1 91 ? -3.413 2.058 3.883 1.00 94.50 91 ASN A N 1
ATOM 755 C CA . ASN A 1 91 ? -3.083 3.356 4.480 1.00 94.50 91 ASN A CA 1
ATOM 756 C C . ASN A 1 91 ? -4.321 4.182 4.837 1.00 94.50 91 ASN A C 1
ATOM 758 O O . ASN A 1 91 ? -4.256 4.983 5.763 1.00 94.50 91 ASN A O 1
ATOM 762 N N . CYS A 1 92 ? -5.438 3.970 4.142 1.00 91.62 92 CYS A N 1
ATOM 763 C CA . CYS A 1 92 ? -6.652 4.759 4.321 1.00 91.62 92 CYS A CA 1
ATOM 764 C C . CYS A 1 92 ? -7.817 3.861 4.747 1.00 91.62 92 CYS A C 1
ATOM 766 O O . CYS A 1 92 ? -8.353 4.002 5.843 1.00 91.62 92 CYS A O 1
ATOM 768 N N . TYR A 1 93 ? -8.206 2.896 3.912 1.00 92.62 93 TYR A N 1
ATOM 769 C CA . TYR A 1 93 ? -9.468 2.180 4.115 1.00 92.62 93 TYR A CA 1
ATOM 770 C C . TYR A 1 93 ? -9.438 1.214 5.297 1.00 92.62 93 TYR A C 1
ATOM 772 O O . TYR A 1 93 ? -10.340 1.247 6.129 1.00 92.62 93 TYR A O 1
ATOM 780 N N . MET A 1 94 ? -8.410 0.375 5.405 1.00 91.00 94 MET A N 1
ATOM 781 C CA . MET A 1 94 ? -8.330 -0.650 6.443 1.00 91.00 94 MET A CA 1
ATOM 782 C C . MET A 1 94 ? -8.291 -0.061 7.864 1.00 91.00 94 MET A C 1
ATOM 784 O O . MET A 1 94 ? -9.087 -0.514 8.687 1.00 91.00 94 MET A O 1
ATOM 788 N N . PRO A 1 95 ? -7.488 0.982 8.176 1.00 89.38 95 PRO A N 1
ATOM 789 C CA . PRO A 1 95 ? -7.575 1.661 9.470 1.00 89.38 95 PRO A CA 1
ATOM 790 C C . PRO A 1 95 ? -8.990 2.157 9.783 1.00 89.38 95 PRO A C 1
ATOM 792 O O . PRO A 1 95 ? -9.484 1.966 10.892 1.00 89.38 95 PRO A O 1
ATOM 795 N N . HIS A 1 96 ? -9.672 2.761 8.805 1.00 85.94 96 HIS A N 1
ATOM 796 C CA . HIS A 1 96 ? -11.031 3.268 8.991 1.00 85.94 96 HIS A CA 1
ATOM 797 C C . HIS A 1 96 ? -12.061 2.152 9.186 1.00 85.94 96 HIS A C 1
ATOM 799 O O . HIS A 1 96 ? -12.950 2.292 10.022 1.00 85.94 96 HIS A O 1
ATOM 805 N N . VAL A 1 97 ? -11.940 1.042 8.453 1.00 86.06 97 VAL A N 1
ATOM 806 C CA . VAL A 1 97 ? -12.806 -0.134 8.610 1.00 86.06 97 VAL A CA 1
ATOM 807 C C . VAL A 1 97 ? -12.614 -0.752 9.992 1.00 86.06 97 VAL A C 1
ATOM 809 O O . VAL A 1 97 ? -13.592 -1.013 10.684 1.00 86.06 97 VAL A O 1
ATOM 812 N N . MET A 1 98 ? -11.371 -0.922 10.444 1.00 82.62 98 MET A N 1
ATOM 813 C CA . MET A 1 98 ? -11.082 -1.495 11.762 1.00 82.62 98 MET A CA 1
ATOM 814 C C . MET A 1 98 ? -11.535 -0.604 12.921 1.00 82.62 98 MET A C 1
ATOM 816 O O . MET A 1 98 ? -11.895 -1.111 13.974 1.00 82.62 98 MET A O 1
ATOM 820 N N . GLN A 1 99 ? -11.602 0.714 12.722 1.00 80.19 99 GLN A N 1
ATOM 821 C CA . GLN A 1 99 ? -12.244 1.636 13.665 1.00 80.19 99 GLN A CA 1
ATOM 822 C C . GLN A 1 99 ? -13.771 1.484 13.729 1.00 80.19 99 GLN A C 1
ATOM 824 O O . GLN A 1 99 ? -14.427 2.295 14.373 1.00 80.19 99 GLN A O 1
ATOM 829 N N . LYS A 1 100 ? -14.391 0.536 13.031 1.00 72.88 100 LYS A N 1
ATOM 830 C CA . LYS A 1 100 ? -15.849 0.333 13.046 1.00 72.88 100 LYS A CA 1
ATOM 831 C C . LYS A 1 100 ? -16.249 -1.098 13.393 1.00 72.88 100 LYS A C 1
ATOM 833 O O . LYS A 1 100 ? -17.440 -1.389 13.381 1.00 72.88 100 LYS A O 1
ATOM 838 N N . ILE A 1 101 ? -15.277 -1.969 13.655 1.00 68.06 101 ILE A N 1
ATOM 839 C CA . ILE A 1 101 ? -15.493 -3.381 13.965 1.00 68.06 101 ILE A CA 1
ATOM 840 C C . ILE A 1 101 ? -15.236 -3.577 15.460 1.00 68.06 101 ILE A C 1
ATOM 842 O O . ILE A 1 101 ? -14.175 -3.180 15.943 1.00 68.06 101 ILE A O 1
ATOM 846 N N . ASP A 1 102 ? -16.208 -4.177 16.148 1.00 55.03 102 ASP A N 1
ATOM 847 C CA . ASP A 1 102 ? -16.120 -4.623 17.545 1.00 55.03 102 ASP A CA 1
ATOM 848 C C . ASP A 1 102 ? -15.553 -6.041 17.664 1.00 55.03 102 ASP A C 1
ATOM 850 O O . ASP A 1 102 ? -15.978 -6.917 16.870 1.00 55.03 102 ASP A O 1
#

Sequence (102 aa):
ALGLKQNALQEMPHLTLLNHDFYEQHLKPVLARWTLLFLKAQHLVGLSDEDTVRYMIKRPTEKDEPEFLKRVLALEEDHVKMLNLAFEWLNCYMPHVMQKID

Organism: Neobodo designis (NCBI:txid312471)